Protein AF-A0A349PM70-F1 (afdb_monomer_lite)

Sequence (125 aa):
MKNIKFINLKTIFLLGLILNLLVSCERDISDEAQFAEMPKTAEIFTDDFVGMGTNFFFPFISDGAKADVFAVDKEVGHESIASIRIDVPDATDSDGNFAGAIFKIDGAGRNLTQYDALTFWAKST

Foldseek 3Di:
DDDDDPVVPVVVVVVVVVVVVVPPDPDDDDPPDDDDAFAQDDDQDAQHGDQQDDPFKFWPVVVFAQDPQWDWAQVDDDNHSIDIGGRAADCPDPRGNGTGIGGHRPDDDGDNVVDDDDDDDDDDD

Structure (mmCIF, N/CA/C/O backbone):
data_AF-A0A349PM70-F1
#
_entry.id   AF-A0A349PM70-F1
#
loop_
_atom_site.group_PDB
_atom_site.id
_atom_site.type_symbol
_atom_site.label_atom_id
_atom_site.label_alt_id
_atom_site.label_comp_id
_atom_site.label_asym_id
_atom_site.label_entity_id
_atom_site.label_seq_id
_atom_site.pdbx_PDB_ins_code
_atom_site.Cartn_x
_atom_site.Cartn_y
_atom_site.Cartn_z
_atom_site.occupancy
_atom_site.B_iso_or_equiv
_atom_site.auth_seq_id
_atom_site.auth_comp_id
_atom_site.auth_asym_id
_atom_site.auth_atom_id
_atom_site.pdbx_PDB_model_num
ATOM 1 N N . MET A 1 1 ? -74.830 28.362 36.032 1.00 43.41 1 MET A N 1
ATOM 2 C CA . MET A 1 1 ? -73.746 27.362 35.881 1.00 43.41 1 MET A CA 1
ATOM 3 C C . MET A 1 1 ? -72.614 28.013 35.095 1.00 43.41 1 MET A C 1
ATOM 5 O O . MET A 1 1 ? -72.890 28.610 34.064 1.00 43.41 1 MET A O 1
ATOM 9 N N . LYS A 1 2 ? -71.386 28.035 35.628 1.00 48.06 2 LYS A N 1
ATOM 10 C CA . LYS A 1 2 ? -70.259 28.804 35.066 1.00 48.06 2 LYS A CA 1
ATOM 11 C C . LYS A 1 2 ? -69.545 27.948 34.007 1.00 48.06 2 LYS A C 1
ATOM 13 O O . LYS A 1 2 ? -69.061 26.872 34.338 1.00 48.06 2 LYS A O 1
ATOM 18 N N . ASN A 1 3 ? -69.495 28.409 32.755 1.00 53.72 3 ASN A N 1
ATOM 19 C CA . ASN A 1 3 ? -68.811 27.719 31.654 1.00 53.72 3 ASN A CA 1
ATOM 20 C C . ASN A 1 3 ? -67.292 27.741 31.877 1.00 53.72 3 ASN A C 1
ATOM 22 O O . ASN A 1 3 ? -66.644 28.772 31.687 1.00 53.72 3 ASN A O 1
ATOM 26 N N . ILE A 1 4 ? -66.719 26.613 32.294 1.00 60.22 4 ILE A N 1
ATOM 27 C CA . ILE A 1 4 ? -65.269 26.451 32.423 1.00 60.22 4 ILE A CA 1
ATOM 28 C C . ILE A 1 4 ? -64.707 26.224 31.013 1.00 60.22 4 ILE A C 1
ATOM 30 O O . ILE A 1 4 ? -65.035 25.245 30.349 1.00 60.22 4 ILE A O 1
ATOM 34 N N . LYS A 1 5 ? -63.901 27.171 30.519 1.00 55.47 5 LYS A N 1
ATOM 35 C CA . LYS A 1 5 ? -63.288 27.115 29.183 1.00 55.47 5 LYS A CA 1
ATOM 36 C C . LYS A 1 5 ? -62.293 25.944 29.104 1.00 55.47 5 LYS A C 1
ATOM 38 O O . LYS A 1 5 ? -61.310 25.931 29.836 1.00 55.47 5 LYS A O 1
ATOM 43 N N . PHE A 1 6 ? -62.479 25.036 28.142 1.00 57.12 6 PHE A N 1
ATOM 44 C CA . PHE A 1 6 ? -61.583 23.911 2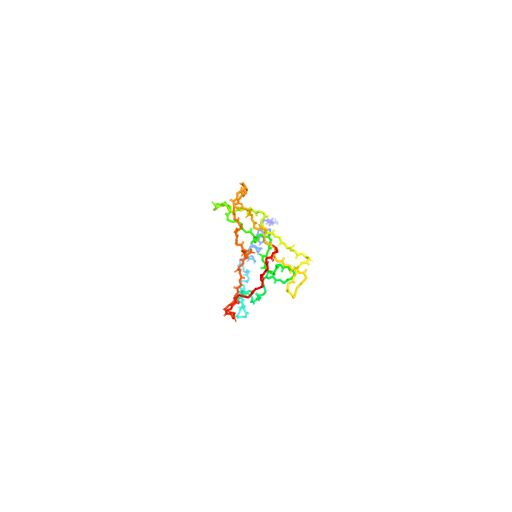7.790 1.00 57.12 6 PHE A CA 1
ATOM 45 C C . PHE A 1 6 ? -60.173 24.321 27.283 1.00 57.12 6 PHE A C 1
ATOM 47 O O . PHE A 1 6 ? -59.433 23.498 26.749 1.00 57.12 6 PHE A O 1
ATOM 54 N N . ILE A 1 7 ? -59.771 25.587 27.450 1.00 57.00 7 ILE A N 1
AT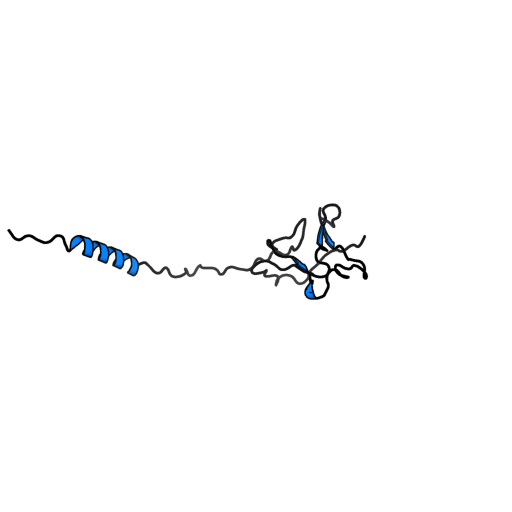OM 55 C CA . ILE A 1 7 ? -58.533 26.173 26.904 1.00 57.00 7 ILE A CA 1
ATOM 56 C C . ILE A 1 7 ? -57.263 25.756 27.667 1.00 57.00 7 ILE A C 1
ATOM 58 O O . ILE A 1 7 ? -56.161 25.967 27.176 1.00 57.00 7 ILE A O 1
ATOM 62 N N . ASN A 1 8 ? -57.378 25.081 28.810 1.00 62.59 8 ASN A N 1
ATOM 63 C CA . ASN A 1 8 ? -56.197 24.751 29.611 1.00 62.59 8 ASN A CA 1
ATOM 64 C C . ASN A 1 8 ? -55.672 23.321 29.420 1.00 62.59 8 ASN A C 1
ATOM 66 O O . ASN A 1 8 ? -54.500 23.092 29.680 1.00 62.59 8 ASN A O 1
ATOM 70 N N . LEU A 1 9 ? -56.460 22.361 28.919 1.00 73.81 9 LEU A N 1
ATOM 71 C CA . LEU A 1 9 ? -56.016 20.957 28.895 1.00 73.81 9 LEU A CA 1
ATOM 72 C C . LEU A 1 9 ? -54.990 20.660 27.788 1.00 73.81 9 LEU A C 1
ATOM 74 O O . LEU A 1 9 ? -53.980 20.016 28.050 1.00 73.81 9 LEU A O 1
ATOM 78 N N . LYS A 1 10 ? -55.208 21.170 26.566 1.00 74.69 10 LYS A N 1
ATOM 79 C CA . LYS A 1 10 ? -54.257 21.001 25.449 1.00 74.69 10 LYS A CA 1
ATOM 80 C C . LYS A 1 10 ? -52.923 21.693 25.725 1.00 74.69 10 LYS A C 1
ATOM 82 O O . LYS A 1 10 ? -51.876 21.128 25.442 1.00 74.69 10 LYS A O 1
ATOM 87 N N . THR A 1 11 ? -52.967 22.888 26.312 1.00 79.38 11 THR A N 1
ATOM 88 C CA . THR A 1 11 ? -51.776 23.674 26.656 1.00 79.38 11 THR A CA 1
ATOM 89 C C . THR A 1 11 ? -50.977 23.019 27.783 1.00 79.38 11 THR A C 1
ATOM 91 O O . THR A 1 11 ? -49.759 22.940 27.689 1.00 79.38 11 THR A O 1
ATOM 94 N N . ILE A 1 12 ? -51.651 22.477 28.806 1.00 83.88 12 ILE A N 1
ATOM 95 C CA . ILE A 1 12 ? -51.009 21.708 29.887 1.00 83.88 12 ILE A CA 1
ATOM 96 C C . ILE A 1 12 ? -50.373 20.426 29.343 1.00 83.88 12 ILE A C 1
ATOM 98 O O . ILE A 1 12 ? -49.251 20.098 29.714 1.00 83.88 12 ILE A O 1
ATOM 102 N N . PHE A 1 13 ? -51.054 19.725 28.434 1.00 84.62 13 PHE A N 1
ATOM 103 C CA . PHE A 1 13 ? -50.513 18.518 27.811 1.00 84.62 13 PHE A CA 1
ATOM 104 C C . PHE A 1 13 ? -49.272 18.821 26.959 1.00 84.62 13 PHE A C 1
ATOM 106 O O . PHE A 1 13 ? -48.270 18.117 27.054 1.00 84.62 13 PHE A O 1
ATOM 113 N N . LEU A 1 14 ? -49.308 19.905 26.178 1.00 85.50 14 LEU A N 1
ATOM 114 C CA . LEU A 1 14 ? -48.178 20.344 25.360 1.00 85.50 14 LEU A CA 1
ATOM 115 C C . LEU A 1 14 ? -46.982 20.773 26.224 1.00 85.50 14 LEU A C 1
ATOM 117 O O . LEU A 1 14 ? -45.848 20.413 25.928 1.00 85.50 14 LEU A O 1
ATOM 121 N N . LEU A 1 15 ? -47.235 21.487 27.324 1.00 87.81 15 LEU A N 1
ATOM 122 C CA . LEU A 1 15 ? -46.196 21.893 28.270 1.00 87.81 15 LEU A CA 1
ATOM 123 C C . LEU A 1 15 ? -45.592 20.689 29.006 1.00 87.81 15 LEU A C 1
ATOM 125 O O . LEU A 1 15 ? -44.381 20.629 29.193 1.00 87.81 15 LEU A O 1
ATOM 129 N N . GLY A 1 16 ? -46.420 19.704 29.366 1.00 86.75 16 GLY A N 1
ATOM 130 C CA . GLY A 1 16 ? -45.966 18.434 29.929 1.00 86.75 16 GLY A CA 1
ATOM 131 C C . GLY A 1 16 ? -45.080 17.657 28.955 1.00 86.75 16 GLY A C 1
ATOM 132 O O . GLY A 1 16 ? -44.032 17.157 29.352 1.00 86.75 16 GLY A O 1
ATOM 133 N N . LEU A 1 17 ? -45.442 17.608 27.670 1.00 85.12 17 LEU A N 1
ATOM 134 C CA . LEU A 1 17 ? -44.627 16.969 26.633 1.00 85.12 17 LEU A CA 1
ATOM 135 C C . LEU A 1 17 ? -43.258 17.654 26.484 1.00 85.12 17 LEU A C 1
ATOM 137 O O . LEU A 1 17 ? -42.240 16.974 26.414 1.00 85.12 17 LEU A O 1
ATOM 141 N N . ILE A 1 18 ? -43.229 18.991 26.505 1.00 85.88 18 ILE A N 1
ATOM 142 C CA . ILE A 1 18 ? -41.989 19.779 26.448 1.00 85.88 18 ILE A CA 1
ATOM 143 C C . ILE A 1 18 ? -41.123 19.527 27.687 1.00 85.88 18 ILE A C 1
ATOM 145 O O . ILE A 1 18 ? -39.917 19.350 27.553 1.00 85.88 18 ILE A O 1
ATOM 149 N N . LEU A 1 19 ? -41.719 19.438 28.881 1.00 83.94 19 LEU A N 1
ATOM 150 C CA . LEU A 1 19 ? -40.973 19.109 30.097 1.00 83.94 19 LEU A CA 1
ATOM 151 C C . LEU A 1 19 ? -40.314 17.724 30.012 1.00 83.94 19 LEU A C 1
ATOM 153 O O . LEU A 1 19 ? -39.168 17.589 30.415 1.00 83.94 19 LEU A O 1
ATOM 157 N N . ASN A 1 20 ? -40.979 16.712 29.445 1.00 77.88 20 ASN A N 1
ATOM 158 C CA . ASN A 1 20 ? -40.388 15.372 29.295 1.00 77.88 20 ASN A CA 1
ATOM 159 C C . ASN A 1 20 ? -39.135 15.365 28.395 1.00 77.88 20 ASN A C 1
ATOM 161 O O . ASN A 1 20 ? -38.232 14.561 28.610 1.00 77.88 20 ASN A O 1
ATOM 165 N N . LEU A 1 21 ? -39.045 16.280 27.423 1.00 76.06 21 LEU A N 1
ATOM 166 C CA . LEU A 1 21 ? -37.849 16.435 26.587 1.00 76.06 21 LEU A CA 1
ATOM 167 C C . LEU A 1 21 ? -36.687 17.088 27.354 1.00 76.06 21 LEU A C 1
ATOM 169 O O . LEU A 1 21 ? -35.535 16.782 27.075 1.00 76.06 21 LEU A O 1
ATOM 173 N N . LEU A 1 22 ? -36.983 17.946 28.337 1.00 76.00 22 LEU A N 1
ATOM 174 C CA . LEU A 1 22 ? -35.980 18.654 29.144 1.00 76.00 22 LEU A CA 1
ATOM 175 C C . LEU A 1 22 ? -35.456 17.836 30.335 1.00 76.00 22 LEU A C 1
ATOM 177 O O . LEU A 1 22 ? -34.374 18.126 30.829 1.00 76.00 22 LEU A O 1
ATOM 181 N N . VAL A 1 23 ? -36.205 16.828 30.796 1.00 74.75 23 VAL A N 1
ATOM 182 C CA . VAL A 1 23 ? -35.793 15.907 31.879 1.00 74.75 23 VAL A CA 1
ATOM 183 C C . VAL A 1 23 ? -35.296 14.569 31.306 1.00 74.75 23 VAL A C 1
ATOM 185 O O . VAL A 1 23 ? -35.248 13.558 32.004 1.00 74.75 23 VAL A O 1
ATOM 188 N N . SER A 1 24 ? -34.940 14.532 30.016 1.00 69.69 24 SER A N 1
ATOM 189 C CA . SER A 1 24 ? -34.297 13.352 29.440 1.00 69.69 24 SER A CA 1
ATOM 190 C C . SER A 1 24 ? -32.976 13.093 30.164 1.00 69.69 24 SER A C 1
ATOM 192 O O . SER A 1 24 ? -32.188 14.003 30.394 1.00 69.69 24 SER A O 1
ATOM 194 N N . CYS A 1 25 ? -32.778 11.841 30.569 1.00 71.38 25 CYS A N 1
ATOM 195 C CA . CYS A 1 25 ? -31.603 11.387 31.295 1.00 71.38 25 CYS A CA 1
ATOM 196 C C . CYS A 1 25 ? -30.375 11.553 30.390 1.00 71.38 25 CYS A C 1
ATOM 198 O O . CYS A 1 25 ? -30.223 10.806 29.421 1.00 71.38 25 CYS A O 1
ATOM 200 N N . GLU A 1 26 ? -29.527 12.544 30.674 1.00 68.56 26 GLU A N 1
ATOM 201 C CA . GLU A 1 26 ? -28.169 12.555 30.137 1.00 68.56 26 GLU A CA 1
ATOM 202 C C . GLU A 1 26 ? -27.509 11.263 30.620 1.00 68.56 26 GLU A C 1
ATOM 204 O O . GLU A 1 26 ? -27.356 11.023 31.817 1.00 68.56 26 GLU A O 1
ATOM 209 N N . ARG A 1 27 ? -27.241 10.355 29.680 1.00 69.56 27 ARG A N 1
ATOM 210 C CA . ARG A 1 27 ? -26.474 9.151 29.967 1.00 69.56 27 ARG A CA 1
ATOM 211 C C . ARG A 1 27 ? -25.015 9.557 29.954 1.00 69.56 27 ARG A C 1
ATOM 213 O O . ARG A 1 27 ? -24.491 9.876 28.886 1.00 69.56 27 ARG A O 1
ATOM 220 N N . ASP A 1 28 ? -24.376 9.479 31.110 1.00 75.75 28 ASP A N 1
ATOM 221 C CA . ASP A 1 28 ? -22.924 9.509 31.165 1.00 75.75 28 ASP A CA 1
ATOM 222 C C . ASP A 1 28 ? -22.361 8.378 30.295 1.00 75.75 28 ASP A C 1
ATOM 224 O O . ASP A 1 28 ? -22.949 7.293 30.149 1.00 75.75 28 ASP A O 1
ATOM 228 N N . ILE A 1 29 ? -21.223 8.654 29.665 1.00 78.56 29 ILE A N 1
ATOM 229 C CA . ILE A 1 29 ? -20.431 7.607 29.028 1.00 78.56 29 ILE A CA 1
ATOM 230 C C . ILE A 1 29 ? -20.034 6.647 30.152 1.00 78.56 29 ILE A C 1
ATOM 232 O O . ILE A 1 29 ? -19.505 7.090 31.166 1.00 78.56 29 ILE A O 1
ATOM 236 N N . SER A 1 30 ? -20.356 5.357 30.009 1.00 81.75 30 SER A N 1
ATOM 237 C CA . SER A 1 30 ? -20.058 4.392 31.072 1.00 81.75 30 SER A CA 1
ATOM 238 C C . SER A 1 30 ? -18.547 4.274 31.257 1.00 81.75 30 SER A C 1
ATOM 240 O O . SER A 1 30 ? -17.792 4.420 30.293 1.00 81.75 30 SER A O 1
ATOM 242 N N . ASP A 1 31 ? -18.110 3.994 32.482 1.00 79.38 31 ASP A N 1
ATOM 243 C CA . ASP A 1 31 ? -16.689 3.838 32.813 1.00 79.38 31 ASP A CA 1
ATOM 244 C C . ASP A 1 31 ? -16.038 2.660 32.056 1.00 79.38 31 ASP A C 1
ATOM 246 O O . ASP A 1 31 ? -14.817 2.566 31.945 1.00 79.38 31 ASP A O 1
ATOM 250 N N . GLU A 1 32 ? -16.853 1.771 31.481 1.00 82.12 32 GLU A N 1
ATOM 251 C CA . GLU A 1 32 ? -16.445 0.672 30.60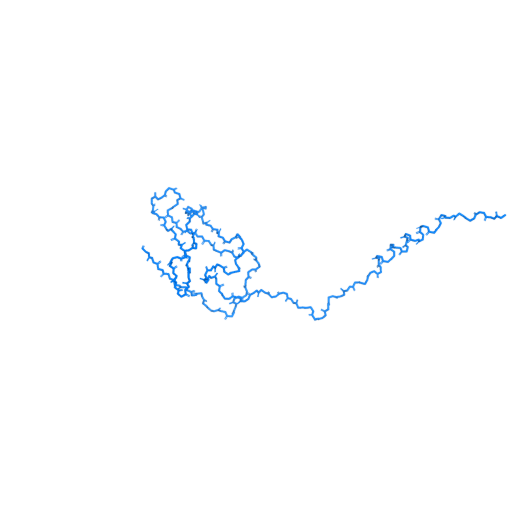5 1.00 82.12 32 GLU A CA 1
ATOM 252 C C . GLU A 1 32 ? -16.329 1.065 29.122 1.00 82.12 32 GLU A C 1
ATOM 254 O O . GLU A 1 32 ? -16.020 0.211 28.284 1.00 82.12 32 GLU A O 1
ATOM 259 N N . ALA A 1 33 ? -16.584 2.323 28.754 1.00 83.50 33 ALA A N 1
ATOM 260 C CA . ALA A 1 33 ? -16.426 2.781 27.381 1.00 83.50 33 ALA A CA 1
ATOM 261 C C . ALA A 1 33 ? -14.955 2.697 26.954 1.00 83.50 33 ALA A C 1
ATOM 263 O O . ALA A 1 33 ? -14.087 3.403 27.464 1.00 83.50 33 ALA A O 1
ATOM 264 N N . GLN A 1 34 ? -14.676 1.829 25.983 1.00 84.56 34 GLN A N 1
ATOM 265 C CA . GLN A 1 34 ? -13.344 1.688 25.407 1.00 84.56 34 GLN A CA 1
ATOM 266 C C . GLN A 1 34 ? -13.182 2.592 24.189 1.00 84.56 34 GLN A C 1
ATOM 268 O O . GLN A 1 34 ? -14.110 2.783 23.398 1.00 84.56 34 GLN A O 1
ATOM 273 N N . PHE A 1 35 ? -11.976 3.127 24.018 1.00 86.00 35 PHE A N 1
ATOM 274 C CA . PHE A 1 35 ? -11.617 3.848 22.805 1.00 86.00 35 PHE A CA 1
ATOM 275 C C . PHE A 1 35 ? -11.512 2.881 21.626 1.00 86.00 35 PHE A C 1
ATOM 277 O O . PHE A 1 35 ? -11.036 1.756 21.765 1.00 86.00 35 PHE A O 1
ATOM 284 N N . ALA A 1 36 ? -11.928 3.339 20.446 1.00 86.88 36 ALA A N 1
ATOM 285 C CA . ALA A 1 36 ? -11.685 2.597 19.220 1.00 86.88 36 ALA A CA 1
ATOM 286 C C . ALA A 1 36 ? -10.171 2.519 18.955 1.00 86.88 36 ALA A C 1
ATOM 288 O O . ALA A 1 36 ? -9.501 3.548 18.847 1.00 86.88 36 ALA A O 1
ATOM 289 N N . GLU A 1 37 ? -9.635 1.305 18.840 1.00 90.62 37 GLU A N 1
ATOM 290 C CA . GLU A 1 37 ? -8.251 1.083 18.417 1.00 90.62 37 GLU A CA 1
ATOM 291 C C . GLU A 1 37 ? -8.148 1.037 16.886 1.00 90.62 37 GLU A C 1
ATOM 293 O O . GLU A 1 37 ? -9.050 0.555 16.197 1.00 90.62 37 GLU A O 1
ATOM 298 N N . MET A 1 38 ? -7.016 1.494 16.339 1.00 93.19 38 MET A N 1
ATOM 299 C CA . MET A 1 38 ? -6.706 1.260 14.926 1.00 93.19 38 MET A CA 1
ATOM 300 C C . MET A 1 38 ? -6.402 -0.232 14.686 1.00 93.19 38 MET A C 1
ATOM 302 O O . MET A 1 38 ? -5.743 -0.854 15.528 1.00 93.19 38 MET A O 1
ATOM 306 N N . PRO A 1 39 ? -6.798 -0.808 13.533 1.00 93.62 39 PRO A N 1
ATOM 307 C CA . PRO A 1 39 ? -6.488 -2.194 13.195 1.00 93.62 39 PRO A CA 1
ATOM 308 C C . PRO A 1 39 ? -4.984 -2.473 13.222 1.00 93.62 39 PRO A C 1
ATOM 310 O O . PRO A 1 39 ? -4.180 -1.627 12.826 1.00 93.62 39 PRO A O 1
ATOM 313 N N . LYS A 1 40 ? -4.616 -3.687 13.638 1.00 95.75 40 LYS A N 1
ATOM 314 C CA . LYS A 1 40 ? -3.223 -4.158 13.712 1.00 95.75 40 LYS A CA 1
ATOM 315 C C . LYS A 1 40 ? -2.870 -5.162 12.606 1.00 95.75 40 LYS A C 1
ATOM 317 O O . LYS A 1 40 ? -1.839 -5.808 12.692 1.00 95.75 40 LYS A O 1
ATOM 322 N N . THR A 1 41 ? -3.730 -5.332 11.597 1.00 95.38 41 THR A N 1
ATOM 323 C CA . THR A 1 41 ? -3.533 -6.274 10.480 1.00 95.38 41 THR A CA 1
ATOM 324 C C . THR A 1 41 ? -2.233 -5.977 9.729 1.00 95.38 41 THR A C 1
ATOM 326 O O . THR A 1 41 ? -2.046 -4.851 9.253 1.00 95.38 41 THR A O 1
ATOM 329 N N . ALA A 1 42 ? -1.357 -6.976 9.614 1.00 95.50 42 ALA A N 1
ATOM 330 C CA . ALA A 1 42 ? -0.029 -6.831 9.017 1.00 95.50 42 ALA A CA 1
ATOM 331 C C . ALA A 1 42 ? -0.088 -6.783 7.489 1.00 95.50 42 ALA A C 1
ATOM 333 O O . ALA A 1 42 ? 0.613 -6.006 6.845 1.00 95.50 42 ALA A O 1
ATOM 334 N N . GLU A 1 43 ? -0.938 -7.626 6.914 1.00 95.31 43 GLU A N 1
ATOM 335 C CA . GLU A 1 43 ? -0.956 -7.947 5.497 1.00 95.31 43 GLU A CA 1
ATOM 336 C C . GLU A 1 43 ? -1.380 -6.727 4.674 1.00 95.31 43 GLU A C 1
ATOM 338 O O . GLU A 1 43 ? -2.388 -6.077 4.966 1.00 95.31 43 GLU A O 1
ATOM 343 N N . ILE A 1 44 ? -0.607 -6.400 3.638 1.00 94.56 44 ILE A N 1
ATOM 344 C CA . ILE A 1 44 ? -0.948 -5.342 2.673 1.00 94.56 44 ILE A CA 1
ATOM 345 C C . ILE A 1 44 ? -1.612 -5.959 1.444 1.00 94.56 44 ILE A C 1
ATOM 347 O O . ILE A 1 44 ? -2.660 -5.485 1.005 1.00 94.56 44 ILE A O 1
ATOM 351 N N . PHE A 1 45 ? -1.019 -7.032 0.928 1.00 95.75 45 PHE A N 1
ATOM 352 C CA . PHE A 1 45 ? -1.486 -7.763 -0.238 1.00 95.75 45 PHE A CA 1
ATOM 353 C C . PHE A 1 45 ? -1.245 -9.258 -0.020 1.00 95.75 45 PHE A C 1
ATOM 355 O O . PHE A 1 45 ? -0.147 -9.647 0.381 1.00 95.75 45 PHE A O 1
ATOM 362 N N . THR A 1 46 ? -2.266 -10.075 -0.266 1.00 94.69 46 THR A N 1
ATOM 363 C CA . THR A 1 46 ? -2.162 -11.543 -0.280 1.00 94.69 46 THR A CA 1
ATOM 364 C C . THR A 1 46 ? -2.552 -12.054 -1.664 1.00 94.69 46 THR A C 1
ATOM 366 O O . THR A 1 46 ? -1.707 -12.105 -2.551 1.00 94.69 46 THR A O 1
ATOM 369 N N . ASP A 1 47 ? -3.834 -12.343 -1.870 1.00 95.12 47 ASP A N 1
ATOM 370 C CA . ASP A 1 47 ? -4.446 -12.590 -3.181 1.00 95.12 47 ASP A CA 1
ATOM 371 C C . ASP A 1 47 ? -5.188 -11.339 -3.699 1.00 95.12 47 ASP A C 1
ATOM 373 O O . ASP A 1 47 ? -5.577 -11.264 -4.864 1.00 95.12 47 ASP A O 1
ATOM 377 N N . ASP A 1 48 ? -5.393 -10.358 -2.813 1.00 94.19 48 ASP A N 1
ATOM 378 C CA . ASP A 1 48 ? -5.935 -9.027 -3.084 1.00 94.19 48 ASP A CA 1
ATOM 379 C C . ASP A 1 48 ? -5.434 -8.040 -2.006 1.00 94.19 48 ASP A C 1
ATOM 381 O O . ASP A 1 48 ? -4.806 -8.439 -1.014 1.00 94.19 48 ASP A O 1
ATOM 385 N N . PHE A 1 49 ? -5.714 -6.748 -2.177 1.00 94.44 49 PHE A N 1
ATOM 386 C CA . PHE A 1 49 ? -5.421 -5.729 -1.176 1.00 94.44 49 PHE A CA 1
ATOM 387 C C . PHE A 1 49 ? -6.248 -5.942 0.085 1.00 94.44 49 PHE A C 1
ATOM 389 O O . PHE A 1 49 ? -7.480 -5.978 0.079 1.00 94.44 49 PHE A O 1
ATOM 396 N N . VAL A 1 50 ? -5.558 -5.987 1.215 1.00 95.25 50 VAL A N 1
ATOM 397 C CA . VAL A 1 50 ? -6.194 -6.113 2.520 1.00 95.25 50 VAL A CA 1
ATOM 398 C C . VAL A 1 50 ? -6.456 -4.709 3.045 1.00 95.25 50 VAL A C 1
ATOM 400 O O . VAL A 1 50 ? -5.540 -3.898 3.114 1.00 95.25 50 VAL A O 1
ATOM 403 N N . GLY A 1 51 ? -7.694 -4.394 3.430 1.00 92.81 51 GLY A N 1
ATOM 404 C CA . GLY A 1 51 ? -8.027 -3.200 4.221 1.00 92.81 51 GLY A CA 1
ATOM 405 C C . GLY A 1 51 ? -7.542 -1.852 3.662 1.00 92.81 51 GLY A C 1
ATOM 406 O O . GLY A 1 51 ? -7.153 -0.994 4.454 1.00 92.81 51 GLY A O 1
ATOM 407 N N . MET A 1 52 ? -7.506 -1.683 2.335 1.00 92.44 52 MET A N 1
ATOM 408 C CA . MET A 1 52 ? -7.120 -0.423 1.676 1.00 92.44 52 MET A CA 1
ATOM 409 C C . MET A 1 52 ? -8.314 0.496 1.371 1.00 92.44 52 MET A C 1
ATOM 411 O O . MET A 1 52 ? -8.127 1.703 1.259 1.00 92.44 52 MET A O 1
ATOM 415 N N . GLY A 1 53 ? -9.530 -0.054 1.278 1.00 91.19 53 GLY A N 1
ATOM 416 C CA . GLY A 1 53 ? -10.748 0.674 0.903 1.00 91.19 53 GLY A CA 1
ATOM 417 C C . GLY A 1 53 ? -10.973 0.719 -0.611 1.00 91.19 53 GLY A C 1
ATOM 418 O O . GLY A 1 53 ? -10.506 -0.165 -1.324 1.00 91.19 53 GLY A O 1
ATOM 419 N N . THR A 1 54 ? -11.731 1.706 -1.102 1.00 90.56 54 THR A N 1
ATOM 420 C CA . THR A 1 54 ? -12.157 1.753 -2.521 1.00 90.56 54 THR A CA 1
ATOM 421 C C . THR A 1 54 ? -11.340 2.707 -3.383 1.00 90.56 54 THR A C 1
ATOM 423 O O . THR A 1 54 ? -11.229 2.490 -4.586 1.00 90.56 54 THR A O 1
ATOM 426 N N . ASN A 1 55 ? -10.749 3.741 -2.782 1.00 92.69 55 ASN A N 1
ATOM 427 C CA . ASN A 1 55 ? -9.935 4.724 -3.486 1.00 92.69 55 ASN A CA 1
ATOM 428 C C . ASN A 1 55 ? -8.542 4.814 -2.858 1.00 92.69 55 ASN A C 1
ATOM 430 O O . ASN A 1 55 ? -8.271 5.688 -2.033 1.00 92.69 55 ASN A O 1
ATOM 434 N N . PHE A 1 56 ? -7.675 3.873 -3.231 1.00 94.19 56 PHE A N 1
ATOM 435 C CA . PHE A 1 56 ? -6.379 3.697 -2.581 1.00 94.19 56 PHE A CA 1
ATOM 436 C C . PHE A 1 56 ? -5.169 3.869 -3.500 1.00 94.19 56 PHE A C 1
ATOM 438 O O . PHE A 1 56 ? -4.062 3.976 -2.989 1.00 94.19 56 PHE A O 1
ATOM 445 N N . PHE A 1 57 ? -5.331 3.938 -4.822 1.00 94.25 57 PHE A N 1
ATOM 446 C CA . PHE A 1 57 ? -4.214 4.112 -5.756 1.00 94.25 57 PHE A CA 1
ATOM 447 C C . PHE A 1 57 ? -4.124 5.557 -6.254 1.00 94.25 57 PHE A C 1
ATOM 449 O O . PHE A 1 57 ? -5.072 6.072 -6.845 1.00 94.25 57 PHE A O 1
ATOM 456 N N . PHE A 1 58 ? -2.982 6.209 -6.028 1.00 95.44 58 PHE A N 1
ATOM 457 C CA . PHE A 1 58 ? -2.756 7.603 -6.418 1.00 95.44 58 PHE A CA 1
ATOM 458 C C . PHE A 1 58 ? -1.434 7.732 -7.188 1.00 95.44 58 PHE A C 1
ATOM 460 O O . PHE A 1 58 ? -0.374 7.795 -6.555 1.00 95.44 58 PHE A O 1
ATOM 467 N N . PRO A 1 59 ? -1.472 7.758 -8.532 1.00 96.06 59 PRO A N 1
ATOM 468 C CA . PRO A 1 59 ? -0.280 7.929 -9.356 1.00 96.06 59 PRO A CA 1
ATOM 469 C C . PRO A 1 59 ? 0.259 9.366 -9.307 1.00 96.06 59 PRO A C 1
ATOM 471 O O . PRO A 1 59 ? -0.498 10.329 -9.157 1.00 96.06 59 PRO A O 1
ATOM 474 N N . PHE A 1 60 ? 1.574 9.525 -9.471 1.00 96.69 60 PHE A N 1
ATOM 475 C CA . PHE A 1 60 ? 2.273 10.819 -9.471 1.00 96.69 60 PHE A CA 1
ATOM 476 C C . PHE A 1 60 ? 2.143 11.552 -10.816 1.00 96.69 60 PHE A C 1
ATOM 478 O O . PHE A 1 60 ? 3.132 11.948 -11.429 1.00 96.69 60 PHE A O 1
ATOM 485 N N . ILE A 1 61 ? 0.910 11.735 -11.295 1.00 95.31 61 ILE A N 1
ATOM 486 C CA . ILE A 1 61 ? 0.622 12.335 -12.613 1.00 95.31 61 ILE A CA 1
ATOM 487 C C . ILE A 1 61 ? 1.232 13.730 -12.748 1.00 95.31 61 ILE A C 1
ATOM 489 O O . ILE A 1 61 ? 1.773 14.075 -13.793 1.00 95.31 61 ILE A O 1
ATOM 493 N N . SER A 1 62 ? 1.185 14.524 -11.675 1.00 95.06 62 SER A N 1
ATOM 494 C CA . SER A 1 62 ? 1.764 15.871 -11.646 1.00 95.06 62 SER A CA 1
ATOM 495 C C . SER A 1 62 ? 3.277 15.885 -11.882 1.00 95.06 62 SER A C 1
ATOM 497 O O . SER A 1 62 ? 3.798 16.896 -12.346 1.00 95.06 62 SER A O 1
ATOM 499 N N . ASP A 1 63 ? 3.959 14.774 -11.598 1.00 94.88 63 ASP A N 1
ATOM 500 C CA . ASP A 1 63 ? 5.402 14.608 -11.783 1.00 94.88 63 ASP A CA 1
ATOM 501 C C . ASP A 1 63 ? 5.742 13.891 -13.105 1.00 94.88 63 ASP A C 1
ATOM 503 O O . ASP A 1 63 ? 6.912 13.642 -13.386 1.00 94.88 63 ASP A O 1
ATOM 507 N N . GLY A 1 64 ? 4.736 13.577 -13.935 1.00 93.88 64 GLY A N 1
ATOM 508 C CA . GLY A 1 64 ? 4.898 12.932 -15.243 1.00 93.88 64 GLY A CA 1
ATOM 509 C C . GLY A 1 64 ? 4.783 11.405 -15.237 1.00 93.88 64 GLY A C 1
ATOM 510 O O . GLY A 1 64 ? 5.156 10.772 -16.225 1.00 93.88 64 GLY A O 1
ATOM 511 N N . ALA A 1 65 ? 4.288 10.802 -14.149 1.00 96.50 65 ALA A N 1
ATOM 512 C CA . ALA A 1 65 ? 4.059 9.359 -14.099 1.00 96.50 65 ALA A CA 1
ATOM 513 C C . ALA A 1 65 ? 2.919 8.947 -15.037 1.00 96.50 65 ALA A C 1
ATOM 515 O O . ALA A 1 65 ? 1.899 9.638 -15.125 1.00 96.50 65 ALA A O 1
ATOM 516 N N . LYS A 1 66 ? 3.050 7.772 -15.657 1.00 96.38 66 LYS A N 1
ATOM 517 C CA . LYS A 1 66 ? 1.947 7.150 -16.393 1.00 96.38 66 LYS A CA 1
ATOM 518 C C . LYS A 1 66 ? 0.857 6.695 -15.412 1.00 96.38 66 LYS A C 1
ATOM 520 O O . LYS A 1 66 ? 1.151 6.181 -14.331 1.00 96.38 66 LYS A O 1
ATOM 525 N N . ALA A 1 67 ? -0.408 6.931 -15.760 1.00 94.44 67 ALA A N 1
ATOM 526 C CA . ALA A 1 67 ? -1.533 6.769 -14.834 1.00 94.44 67 ALA A CA 1
ATOM 527 C C . ALA A 1 67 ? -1.962 5.316 -14.613 1.00 94.44 67 ALA A C 1
ATOM 529 O O . ALA A 1 67 ? -2.364 4.938 -13.513 1.00 94.44 67 ALA A O 1
ATOM 530 N N . ASP A 1 68 ? -1.895 4.513 -15.661 1.00 92.75 68 ASP A N 1
ATOM 531 C CA . ASP A 1 68 ? -2.482 3.184 -15.793 1.00 92.75 68 ASP A CA 1
ATOM 532 C C . ASP A 1 68 ? -1.415 2.086 -15.724 1.00 92.75 68 ASP A C 1
ATOM 534 O O . ASP A 1 68 ? -1.382 1.160 -16.524 1.00 92.75 68 ASP A O 1
ATOM 538 N N . VAL A 1 69 ? -0.526 2.198 -14.738 1.00 94.50 69 VAL A N 1
ATOM 539 C CA . VAL A 1 69 ? 0.646 1.320 -14.579 1.00 94.50 69 VAL A CA 1
ATOM 540 C C . VAL A 1 69 ? 0.436 0.173 -13.594 1.00 94.50 69 VAL A C 1
ATOM 542 O O . VAL A 1 69 ? 1.385 -0.532 -13.286 1.00 94.50 69 VAL A O 1
ATOM 545 N N . PHE A 1 70 ? -0.753 0.005 -13.019 1.00 92.88 70 PHE A N 1
ATOM 546 C CA . PHE A 1 70 ? -0.984 -0.933 -11.917 1.00 92.88 70 PHE A CA 1
ATOM 547 C C . PHE A 1 70 ? -2.155 -1.878 -12.210 1.00 92.88 70 PHE A C 1
ATOM 549 O O . PHE A 1 70 ? -3.235 -1.439 -12.610 1.00 92.88 70 PHE A O 1
ATOM 556 N N . ALA A 1 71 ? -1.957 -3.170 -11.934 1.00 94.12 71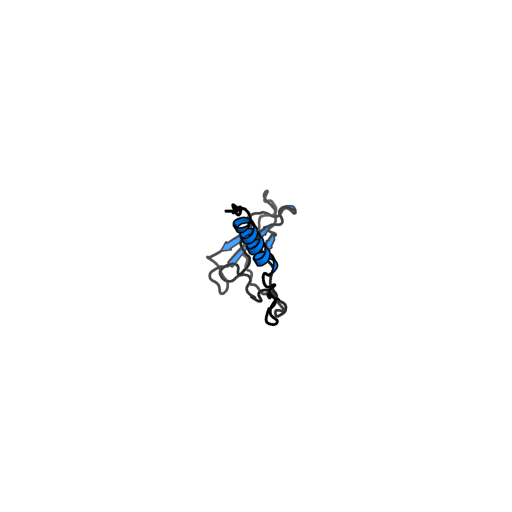 ALA A N 1
ATOM 557 C CA . ALA A 1 71 ? -3.005 -4.185 -11.960 1.00 94.12 71 ALA A CA 1
ATOM 558 C C . ALA A 1 71 ? -2.756 -5.299 -10.927 1.00 94.12 71 ALA A C 1
ATOM 560 O O . ALA A 1 71 ? -1.629 -5.529 -10.488 1.00 94.12 71 ALA A O 1
ATOM 561 N N . VAL A 1 72 ? -3.818 -6.030 -10.576 1.00 95.62 72 VAL A N 1
ATOM 562 C CA . VAL A 1 72 ? -3.707 -7.324 -9.885 1.00 95.62 72 VAL A CA 1
ATOM 563 C C . VAL A 1 72 ? -3.614 -8.423 -10.938 1.00 95.62 72 VAL A C 1
ATOM 565 O O . VAL A 1 72 ? -4.561 -8.644 -11.696 1.00 95.62 72 VAL A O 1
ATOM 568 N N . ASP A 1 73 ? -2.474 -9.100 -10.987 1.00 96.00 73 ASP A N 1
ATOM 569 C CA . ASP A 1 73 ? -2.213 -10.235 -11.867 1.00 96.00 73 ASP A CA 1
ATOM 570 C C . ASP A 1 73 ? -2.598 -11.537 -11.160 1.00 96.00 73 ASP A C 1
ATOM 572 O O . ASP A 1 73 ? -2.267 -11.724 -9.995 1.00 96.00 73 ASP A O 1
ATOM 576 N N . LYS A 1 74 ? -3.309 -12.428 -11.852 1.00 96.50 74 LYS A N 1
ATOM 577 C CA . LYS A 1 74 ? -3.785 -13.722 -11.328 1.00 96.50 74 LYS A CA 1
ATOM 578 C C . LYS A 1 74 ? -3.104 -14.924 -11.988 1.00 96.50 74 LYS A C 1
ATOM 580 O O . LYS A 1 74 ? -3.514 -16.061 -11.764 1.00 96.50 74 LYS A O 1
ATOM 585 N N . GLU A 1 75 ? -2.108 -14.685 -12.834 1.00 94.38 75 GLU A N 1
ATOM 586 C CA . GLU A 1 75 ? -1.350 -15.730 -13.526 1.00 94.38 75 GLU A CA 1
ATOM 587 C C . GLU A 1 75 ? -0.020 -16.027 -12.826 1.00 94.38 75 GLU A C 1
ATOM 589 O O . GLU A 1 75 ? 0.467 -17.158 -12.859 1.00 94.38 75 GLU A O 1
ATOM 594 N N . VAL A 1 76 ? 0.563 -15.021 -12.166 1.00 92.62 76 VAL A N 1
ATOM 595 C CA . VAL A 1 76 ? 1.852 -15.114 -11.471 1.00 92.62 76 VAL A CA 1
ATOM 596 C C . VAL A 1 76 ? 1.700 -14.644 -10.025 1.00 92.62 76 VAL A C 1
ATOM 598 O O . VAL A 1 76 ? 1.166 -13.568 -9.770 1.00 92.62 76 VAL A O 1
ATOM 601 N N . GLY A 1 77 ? 2.224 -15.424 -9.079 1.00 93.94 77 GLY A N 1
ATOM 602 C CA . GLY A 1 77 ? 2.249 -15.100 -7.653 1.00 93.94 77 GLY A CA 1
ATOM 603 C C . GLY A 1 77 ? 3.400 -15.806 -6.935 1.00 93.94 77 GLY A C 1
ATOM 604 O O . GLY A 1 77 ? 3.895 -16.840 -7.391 1.00 93.94 77 GLY A O 1
ATOM 605 N N . HIS A 1 78 ? 3.862 -15.230 -5.824 1.00 94.56 78 HIS A N 1
ATOM 606 C CA . HIS A 1 78 ? 4.821 -15.865 -4.916 1.00 94.56 78 HIS A CA 1
ATOM 607 C C . HIS A 1 78 ? 4.078 -16.299 -3.656 1.00 94.56 78 HIS A C 1
ATOM 609 O O . HIS A 1 78 ? 3.585 -15.443 -2.931 1.00 94.56 78 HIS A O 1
ATOM 615 N N . GLU A 1 79 ? 3.971 -17.612 -3.429 1.00 94.38 79 GLU A N 1
ATOM 616 C CA . GLU A 1 79 ? 3.190 -18.189 -2.316 1.00 94.38 79 GLU A CA 1
ATOM 617 C C . GLU A 1 79 ? 1.739 -17.659 -2.238 1.00 94.38 79 GLU A C 1
ATOM 619 O O . GLU A 1 79 ? 1.116 -17.639 -1.182 1.00 94.38 79 GLU A O 1
ATOM 624 N N . SER A 1 80 ? 1.199 -17.239 -3.383 1.00 93.19 80 SER A N 1
ATOM 625 C CA . SER A 1 80 ? -0.105 -16.600 -3.565 1.00 93.19 80 SER A CA 1
ATOM 626 C C . SER A 1 80 ? -0.634 -16.945 -4.961 1.00 93.19 80 SER A C 1
ATOM 628 O O . SER A 1 80 ? 0.150 -17.315 -5.845 1.00 93.19 80 SER A O 1
ATOM 630 N N . ILE A 1 81 ? -1.949 -16.834 -5.171 1.00 96.19 81 ILE A N 1
ATOM 631 C CA . ILE A 1 81 ? -2.565 -16.997 -6.500 1.00 96.19 81 ILE A CA 1
ATOM 632 C C . ILE A 1 81 ? -2.597 -15.691 -7.306 1.00 96.19 81 ILE A C 1
ATOM 634 O O . ILE A 1 81 ? -3.099 -15.684 -8.429 1.00 96.19 81 ILE A O 1
ATOM 638 N N . ALA A 1 82 ? -2.086 -14.594 -6.744 1.00 97.25 82 ALA A N 1
ATOM 639 C CA . ALA A 1 82 ? -2.016 -13.303 -7.408 1.00 97.25 82 ALA A CA 1
ATOM 640 C C . ALA A 1 82 ? -0.737 -12.525 -7.061 1.00 97.25 82 ALA A C 1
ATOM 642 O O . ALA A 1 82 ? -0.012 -12.832 -6.112 1.00 97.25 82 ALA A O 1
ATOM 643 N N . SER A 1 83 ? -0.460 -11.475 -7.826 1.00 96.75 83 SER A N 1
ATOM 644 C CA . SER A 1 83 ? 0.571 -10.487 -7.518 1.00 96.75 83 SER A CA 1
ATOM 645 C C . SER A 1 83 ? 0.144 -9.083 -7.932 1.00 96.75 83 SER A C 1
ATOM 647 O O . SER A 1 83 ? -0.754 -8.886 -8.750 1.00 96.75 83 SER A O 1
ATOM 649 N N . ILE A 1 84 ? 0.803 -8.083 -7.352 1.00 95.81 84 ILE A N 1
ATOM 650 C CA . ILE A 1 84 ? 0.749 -6.717 -7.865 1.00 95.81 84 ILE A CA 1
ATOM 651 C C . ILE A 1 84 ? 1.669 -6.652 -9.083 1.00 95.81 84 ILE A C 1
ATOM 653 O O . ILE A 1 84 ? 2.879 -6.854 -8.951 1.00 95.81 84 ILE A O 1
ATOM 657 N N . ARG A 1 85 ? 1.109 -6.329 -10.248 1.00 95.75 85 ARG A N 1
ATOM 658 C CA . ARG A 1 85 ? 1.877 -6.049 -11.460 1.00 95.75 85 ARG A CA 1
ATOM 659 C C . ARG A 1 85 ? 1.984 -4.549 -11.670 1.00 95.75 85 ARG A C 1
ATOM 661 O O . ARG A 1 85 ? 0.986 -3.831 -11.582 1.00 95.75 85 ARG A O 1
ATOM 668 N N . ILE A 1 86 ? 3.208 -4.109 -11.946 1.00 96.00 86 ILE A N 1
ATOM 669 C CA . ILE A 1 86 ? 3.517 -2.732 -12.307 1.00 96.00 86 ILE A CA 1
ATOM 670 C C . ILE A 1 86 ? 4.035 -2.714 -13.744 1.00 96.00 86 ILE A C 1
ATOM 672 O O . ILE A 1 86 ? 5.102 -3.258 -14.028 1.00 96.00 86 ILE A O 1
ATOM 676 N N . ASP A 1 87 ? 3.275 -2.082 -14.628 1.00 95.44 87 ASP A N 1
ATOM 677 C CA . ASP A 1 87 ? 3.587 -1.930 -16.044 1.00 95.44 87 ASP A CA 1
ATOM 678 C C . ASP A 1 87 ? 4.467 -0.676 -16.209 1.00 95.44 87 ASP A C 1
ATOM 680 O O . ASP A 1 87 ? 3.984 0.455 -16.263 1.00 95.44 87 ASP A O 1
ATOM 684 N N . VAL A 1 88 ? 5.791 -0.868 -16.200 1.00 95.56 88 VAL A N 1
ATOM 685 C CA . VAL A 1 88 ? 6.770 0.228 -16.306 1.00 95.56 88 VAL A CA 1
ATOM 686 C C . VAL A 1 88 ? 6.876 0.687 -17.769 1.00 95.56 88 VAL A C 1
ATOM 688 O O . VAL A 1 88 ? 7.221 -0.136 -18.617 1.00 95.56 88 VAL A O 1
ATOM 691 N N . PRO A 1 89 ? 6.604 1.968 -18.087 1.00 95.69 89 PRO A N 1
ATOM 692 C CA . PRO A 1 89 ? 6.640 2.461 -19.461 1.00 95.69 89 PRO A CA 1
ATOM 693 C C . PRO A 1 89 ? 8.069 2.660 -19.978 1.00 95.69 89 PRO A C 1
ATOM 695 O O . PRO A 1 89 ? 9.023 2.812 -19.210 1.00 95.69 89 PRO A O 1
ATOM 698 N N . ASP A 1 90 ? 8.195 2.727 -21.303 1.00 94.50 90 ASP A N 1
ATOM 699 C CA . ASP A 1 90 ? 9.433 3.141 -21.956 1.00 94.50 90 ASP A CA 1
ATOM 700 C C . ASP A 1 90 ? 9.747 4.616 -21.673 1.00 94.50 90 ASP A C 1
ATOM 702 O O . ASP A 1 90 ? 8.863 5.463 -21.539 1.00 94.50 90 ASP A O 1
ATOM 706 N N . ALA A 1 91 ? 11.036 4.964 -21.696 1.00 93.56 91 ALA A N 1
ATOM 707 C CA . ALA A 1 91 ? 11.495 6.334 -21.455 1.00 93.56 91 ALA A CA 1
ATOM 708 C C . ALA A 1 91 ? 10.954 7.369 -22.468 1.00 93.56 91 ALA A C 1
ATOM 710 O O . ALA A 1 91 ? 11.041 8.575 -22.227 1.00 93.56 91 ALA A O 1
ATOM 711 N N . THR A 1 92 ? 10.440 6.907 -23.611 1.00 94.88 92 THR A N 1
ATOM 712 C CA . THR A 1 92 ? 9.885 7.728 -24.697 1.00 94.88 92 THR A CA 1
ATOM 713 C C . THR A 1 92 ? 8.358 7.681 -24.783 1.00 94.88 92 THR A C 1
ATOM 715 O O . THR A 1 92 ? 7.804 8.207 -25.747 1.00 94.88 92 THR A O 1
ATOM 718 N N . ASP A 1 93 ? 7.677 7.031 -23.836 1.00 95.06 93 ASP A N 1
ATOM 719 C CA . ASP A 1 93 ? 6.214 6.959 -23.803 1.00 95.06 93 ASP A CA 1
ATOM 720 C C . ASP A 1 93 ? 5.618 8.364 -23.594 1.00 95.06 93 ASP A C 1
ATOM 722 O O . ASP A 1 93 ? 6.034 9.115 -22.705 1.00 95.06 93 ASP A O 1
ATOM 726 N N . SER A 1 94 ? 4.665 8.744 -24.448 1.00 93.88 94 SER A N 1
ATOM 727 C CA . SER A 1 94 ? 4.036 10.068 -24.415 1.00 93.88 94 SER A CA 1
ATOM 728 C C . SER A 1 94 ? 3.091 10.261 -23.233 1.00 93.88 94 SER A C 1
ATOM 730 O O . SER A 1 94 ? 2.827 11.404 -22.860 1.00 93.88 94 SER A O 1
ATOM 732 N N . ASP A 1 95 ? 2.590 9.169 -22.658 1.00 94.00 95 ASP A N 1
ATOM 733 C CA . ASP A 1 95 ? 1.605 9.182 -21.573 1.00 94.00 95 ASP A CA 1
ATOM 734 C C . ASP A 1 95 ? 2.269 9.181 -20.185 1.00 94.00 95 ASP A C 1
ATOM 736 O O . ASP A 1 95 ? 1.586 9.248 -19.163 1.00 94.00 95 ASP A O 1
ATOM 740 N N . GLY A 1 96 ? 3.603 9.119 -20.146 1.00 94.81 96 GLY A N 1
ATOM 741 C CA . GLY A 1 96 ? 4.427 9.169 -18.943 1.00 94.81 96 GLY A CA 1
ATOM 742 C C . GLY A 1 96 ? 5.606 8.209 -19.048 1.00 94.81 96 GLY A C 1
ATOM 743 O O . GLY A 1 96 ? 5.439 7.054 -19.423 1.00 94.81 96 GLY A O 1
ATOM 744 N N . ASN A 1 97 ? 6.805 8.672 -18.698 1.00 94.81 97 ASN A N 1
ATOM 745 C CA . ASN A 1 97 ? 8.054 7.933 -18.924 1.00 94.81 97 ASN A CA 1
ATOM 746 C C . ASN A 1 97 ? 8.552 7.140 -17.701 1.00 94.81 97 ASN A C 1
ATOM 748 O O . ASN A 1 97 ? 9.670 6.624 -17.708 1.00 94.81 97 ASN A O 1
ATOM 752 N N . PHE A 1 98 ? 7.742 7.057 -16.644 1.00 96.06 98 PHE A N 1
ATOM 753 C CA . PHE A 1 98 ? 7.983 6.201 -15.484 1.00 96.06 98 PHE A CA 1
ATOM 754 C C . PHE A 1 98 ? 6.668 5.764 -14.825 1.00 96.06 98 PHE A C 1
ATOM 756 O O . PHE A 1 98 ? 5.615 6.377 -15.018 1.00 96.06 98 PHE A O 1
ATOM 763 N N . ALA A 1 99 ? 6.750 4.717 -14.003 1.00 96.88 99 ALA A N 1
ATOM 764 C CA . ALA A 1 99 ? 5.681 4.290 -13.108 1.00 96.88 99 ALA A CA 1
ATOM 765 C C . ALA A 1 99 ? 5.965 4.788 -11.681 1.00 96.88 99 ALA A C 1
ATOM 767 O O . ALA A 1 99 ? 7.039 4.535 -11.133 1.00 96.88 99 ALA A O 1
ATOM 768 N N . GLY A 1 100 ? 5.009 5.484 -11.065 1.00 96.06 100 GLY A N 1
ATOM 769 C CA . GLY A 1 100 ? 5.145 5.992 -9.699 1.00 96.06 100 GLY A CA 1
ATOM 770 C C . GLY A 1 100 ? 3.795 6.335 -9.079 1.00 96.06 100 GLY A C 1
ATOM 771 O O . GLY A 1 100 ? 2.986 7.025 -9.697 1.00 96.06 100 GLY A O 1
ATOM 772 N N . ALA A 1 101 ? 3.545 5.835 -7.869 1.00 96.25 101 ALA A N 1
ATOM 773 C CA . ALA A 1 101 ? 2.284 6.010 -7.159 1.00 96.25 101 ALA A CA 1
ATOM 774 C C . ALA A 1 101 ? 2.433 5.751 -5.654 1.00 96.25 101 ALA A C 1
ATOM 776 O O . ALA A 1 101 ? 3.429 5.179 -5.204 1.00 96.25 101 ALA A O 1
ATOM 777 N N . ILE A 1 102 ? 1.397 6.099 -4.889 1.00 95.31 102 ILE A N 1
ATOM 778 C CA . ILE A 1 102 ? 1.191 5.591 -3.528 1.00 95.31 102 ILE A CA 1
ATOM 779 C C . ILE A 1 102 ? -0.040 4.688 -3.456 1.00 95.31 102 ILE A C 1
ATOM 781 O O . ILE A 1 102 ? -1.057 4.948 -4.104 1.00 95.31 102 ILE A O 1
ATOM 785 N N . PHE A 1 103 ? 0.040 3.683 -2.582 1.00 94.44 103 PHE A N 1
ATOM 786 C CA . PHE A 1 103 ? -1.130 3.008 -2.032 1.00 94.44 103 PHE A CA 1
ATOM 787 C C . PHE A 1 103 ? -1.489 3.663 -0.698 1.00 94.44 103 PHE A C 1
ATOM 789 O O . PHE A 1 103 ? -0.747 3.560 0.281 1.00 94.44 103 PHE A O 1
ATOM 796 N N . LYS A 1 104 ? -2.605 4.385 -0.664 1.00 94.50 104 LYS A N 1
ATOM 797 C CA . LYS A 1 104 ? -3.084 5.101 0.516 1.00 94.50 104 LYS A CA 1
ATOM 798 C C . LYS A 1 104 ? -4.294 4.384 1.089 1.00 94.50 104 LYS A C 1
ATOM 800 O O . LYS A 1 104 ? -5.280 4.205 0.387 1.00 94.50 104 LYS A O 1
ATOM 805 N N . ILE A 1 105 ? -4.253 4.059 2.378 1.00 93.81 105 ILE A N 1
ATOM 806 C CA . ILE A 1 105 ? -5.442 3.569 3.079 1.00 93.81 105 ILE A CA 1
ATOM 807 C C . ILE A 1 105 ? -6.525 4.652 3.028 1.00 93.81 105 ILE A C 1
ATOM 809 O O . ILE A 1 105 ? -6.330 5.773 3.503 1.00 93.81 105 ILE A O 1
ATOM 813 N N . ASP A 1 106 ? -7.671 4.297 2.464 1.00 92.75 106 ASP A N 1
ATOM 814 C CA . ASP A 1 106 ? -8.884 5.106 2.418 1.00 92.75 106 ASP A CA 1
ATOM 815 C C . ASP A 1 106 ? -9.620 4.993 3.767 1.00 92.75 106 ASP A C 1
ATOM 817 O O . ASP A 1 106 ? -10.628 4.301 3.910 1.00 92.75 106 ASP A O 1
ATOM 821 N N . GLY A 1 107 ? -9.027 5.578 4.815 1.00 90.00 107 GLY A N 1
ATOM 822 C CA . GLY A 1 107 ? -9.532 5.485 6.185 1.00 90.00 107 GLY A CA 1
ATOM 823 C C . GLY A 1 107 ? -8.536 5.937 7.255 1.00 90.00 107 GLY A C 1
ATOM 824 O O . GLY A 1 107 ? -7.539 6.595 6.970 1.00 90.00 107 GLY A O 1
ATOM 825 N N . ALA A 1 108 ? -8.807 5.562 8.510 1.00 89.25 108 ALA A N 1
ATOM 826 C CA . ALA A 1 108 ? -8.040 5.986 9.689 1.00 89.25 108 ALA A CA 1
ATOM 827 C C . ALA A 1 108 ? -6.613 5.399 9.785 1.00 89.25 108 ALA A C 1
ATOM 829 O O . ALA A 1 108 ? -5.851 5.794 10.662 1.00 89.25 108 ALA A O 1
ATOM 830 N N . GLY A 1 109 ? -6.240 4.473 8.896 1.00 92.12 109 GLY A N 1
ATOM 831 C CA . GLY A 1 109 ? -4.935 3.811 8.913 1.00 92.12 109 GLY A CA 1
ATOM 832 C C . GLY A 1 109 ? -4.872 2.603 9.852 1.00 92.12 109 GLY A C 1
ATOM 833 O O . GLY A 1 109 ? -5.891 2.000 10.190 1.00 92.12 109 GLY A O 1
ATOM 834 N N . ARG A 1 110 ? -3.650 2.209 10.226 1.00 94.44 110 ARG A N 1
ATOM 835 C CA . ARG A 1 110 ? -3.359 1.023 11.047 1.00 94.44 110 ARG A CA 1
ATOM 836 C C . ARG A 1 110 ? -2.360 1.347 12.142 1.00 94.44 110 ARG A C 1
ATOM 838 O O . ARG A 1 110 ? -1.471 2.175 11.952 1.00 94.44 110 ARG A O 1
ATOM 845 N N . ASN A 1 111 ? -2.461 0.631 13.256 1.00 95.50 111 ASN A N 1
ATOM 846 C CA . ASN A 1 111 ? -1.420 0.618 14.270 1.00 95.50 111 ASN A CA 1
ATOM 847 C C . ASN A 1 111 ? -0.443 -0.530 13.988 1.00 95.50 111 ASN A C 1
ATOM 849 O O . ASN A 1 111 ? -0.690 -1.672 14.370 1.00 95.50 111 ASN A O 1
ATOM 853 N N . LEU A 1 112 ? 0.664 -0.215 13.315 1.00 95.62 112 LEU A N 1
ATOM 854 C CA . LEU A 1 11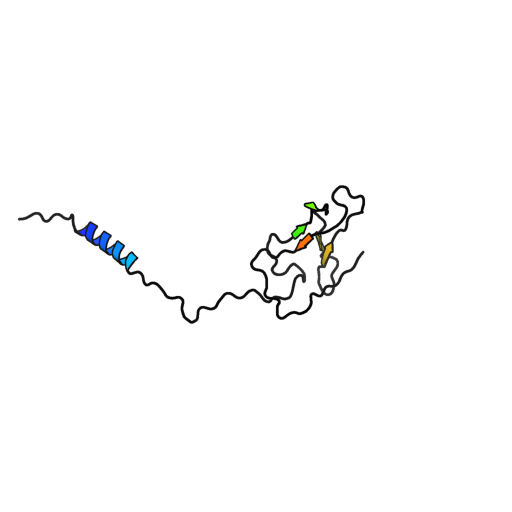2 ? 1.700 -1.185 12.957 1.00 95.62 112 LEU A CA 1
ATOM 855 C C . LEU A 1 112 ? 2.901 -1.169 13.917 1.00 95.62 112 LEU A C 1
ATOM 857 O O . LEU A 1 112 ? 3.942 -1.722 13.586 1.00 95.62 112 LEU A O 1
ATOM 861 N N . THR A 1 113 ? 2.783 -0.567 15.106 1.00 96.75 113 THR A N 1
ATOM 862 C CA . THR A 1 113 ? 3.918 -0.402 16.041 1.00 96.75 113 THR A CA 1
ATOM 863 C C . THR A 1 113 ? 4.523 -1.713 16.543 1.00 96.75 113 THR A C 1
ATOM 865 O O . THR A 1 113 ? 5.636 -1.704 17.058 1.00 96.75 113 THR A O 1
ATOM 868 N N . GLN A 1 114 ? 3.808 -2.832 16.405 1.00 97.06 114 GLN A N 1
ATOM 869 C CA . GLN A 1 114 ? 4.301 -4.168 16.749 1.00 97.06 114 GLN A CA 1
ATOM 870 C C . GLN A 1 114 ? 5.152 -4.824 15.647 1.00 97.06 114 GLN A C 1
ATOM 872 O O . GLN A 1 114 ? 5.664 -5.919 15.862 1.00 97.06 114 GLN A O 1
ATOM 877 N N . TYR A 1 115 ? 5.278 -4.188 14.480 1.00 97.31 115 TYR A N 1
ATOM 878 C CA . TYR A 1 115 ? 6.058 -4.673 13.344 1.00 97.31 115 TYR A CA 1
ATOM 879 C C . TYR A 1 115 ? 7.285 -3.787 13.129 1.00 97.31 115 TYR A C 1
ATOM 881 O O . TYR A 1 115 ? 7.235 -2.575 13.335 1.00 97.31 115 TYR A O 1
ATOM 889 N N . ASP A 1 116 ? 8.382 -4.390 12.688 1.00 97.62 116 ASP A N 1
ATOM 890 C CA . ASP A 1 116 ? 9.674 -3.733 12.475 1.00 97.62 116 ASP A CA 1
ATOM 891 C C . ASP A 1 116 ? 10.100 -3.685 10.999 1.00 97.62 116 ASP A C 1
ATOM 893 O O . ASP A 1 116 ? 11.017 -2.943 10.646 1.00 97.62 116 ASP A O 1
ATOM 897 N N . ALA A 1 117 ? 9.424 -4.437 10.128 1.00 97.12 117 ALA A N 1
ATOM 898 C CA . ALA A 1 117 ? 9.766 -4.543 8.720 1.00 97.12 117 ALA A CA 1
ATOM 899 C C . ALA A 1 117 ? 8.534 -4.634 7.815 1.00 97.12 117 ALA A C 1
ATOM 901 O O . ALA A 1 117 ? 7.509 -5.221 8.161 1.00 97.12 117 ALA A O 1
ATOM 902 N N . LEU A 1 118 ? 8.691 -4.094 6.605 1.00 95.62 118 LEU A N 1
ATOM 903 C CA . LEU A 1 118 ? 7.851 -4.394 5.454 1.00 95.62 118 LEU A CA 1
ATOM 904 C C . LEU A 1 118 ? 8.630 -5.340 4.541 1.00 95.62 118 LEU A C 1
ATOM 906 O O . LEU A 1 118 ? 9.698 -4.983 4.045 1.00 95.62 118 LEU A O 1
ATOM 910 N N . THR A 1 119 ? 8.095 -6.534 4.315 1.00 96.25 119 THR A N 1
ATOM 911 C CA . THR A 1 119 ? 8.699 -7.547 3.448 1.00 96.25 119 THR A CA 1
ATOM 912 C C . THR A 1 119 ? 7.835 -7.766 2.213 1.00 96.25 119 THR A C 1
ATOM 914 O O . THR A 1 119 ? 6.608 -7.723 2.274 1.00 96.25 119 THR A O 1
ATOM 917 N N . PHE A 1 120 ? 8.481 -7.970 1.068 1.00 96.31 120 PHE A N 1
ATOM 918 C CA . PHE A 1 120 ? 7.821 -8.305 -0.189 1.00 96.31 120 PHE A CA 1
ATOM 919 C C . PHE A 1 120 ? 8.808 -9.001 -1.128 1.00 96.31 120 PHE A C 1
ATOM 921 O O . PHE A 1 120 ? 10.025 -8.872 -0.982 1.00 96.31 120 PHE A O 1
ATOM 928 N N . TRP A 1 121 ? 8.265 -9.716 -2.109 1.00 96.31 121 TRP A N 1
ATOM 929 C CA . TRP A 1 121 ? 9.022 -10.320 -3.198 1.00 96.31 121 TRP A CA 1
ATOM 930 C C . TRP A 1 121 ? 8.718 -9.583 -4.493 1.00 96.31 121 TRP A C 1
ATOM 932 O O . TRP A 1 121 ? 7.579 -9.195 -4.740 1.00 96.31 121 TRP A O 1
ATOM 942 N N . ALA A 1 122 ? 9.738 -9.399 -5.324 1.00 95.25 122 ALA A N 1
ATOM 943 C CA . ALA A 1 122 ? 9.603 -8.743 -6.613 1.00 95.25 122 ALA A CA 1
ATOM 944 C C . ALA A 1 122 ? 10.307 -9.560 -7.694 1.00 95.25 122 ALA A C 1
ATOM 946 O O . ALA A 1 122 ? 11.347 -10.179 -7.457 1.00 95.25 122 ALA A O 1
ATOM 947 N N . LYS A 1 123 ? 9.731 -9.544 -8.892 1.00 94.06 123 LYS A N 1
ATOM 948 C CA . LYS A 1 123 ? 10.267 -10.190 -10.086 1.00 94.06 123 LYS A CA 1
ATOM 949 C C . LYS A 1 123 ? 9.991 -9.290 -11.288 1.00 94.06 123 LYS A C 1
ATOM 951 O O . LYS A 1 123 ? 8.892 -8.760 -11.405 1.00 94.06 123 LYS A O 1
ATOM 956 N N . SER A 1 124 ? 10.968 -9.160 -12.182 1.00 93.06 124 SER A N 1
ATOM 957 C CA . SER A 1 124 ? 10.758 -8.624 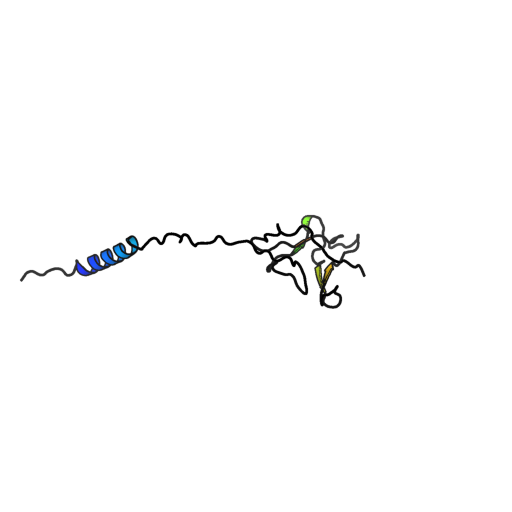-13.530 1.00 93.06 124 SER A CA 1
ATOM 958 C C . SER A 1 124 ? 10.536 -9.763 -14.526 1.00 93.06 124 SER A C 1
ATOM 960 O O . SER A 1 124 ? 10.977 -10.896 -14.292 1.00 93.06 124 SER A O 1
ATOM 962 N N . THR A 1 125 ? 9.878 -9.455 -15.639 1.00 83.69 125 THR A N 1
ATOM 963 C CA . THR A 1 125 ? 9.663 -10.392 -16.751 1.00 83.69 125 THR A CA 1
ATOM 964 C C . THR A 1 125 ? 10.329 -9.860 -18.006 1.00 83.69 125 THR A C 1
ATOM 966 O O . THR A 1 125 ? 10.395 -8.618 -18.130 1.00 83.69 125 THR A O 1
#

pLDDT: mean 88.74, std 11.38, range [43.41, 97.62]

Secondary structure (DSSP, 8-state):
-----GGGHHHHHHHHHHHHHHT----PPPTT-PPPPPP----SBSSSBSS--SS-EEE-GGGT--S--EEEESS--SSSS-EEEE-PPPTT-TT-SS--EEE--SSS----TT-----------

Radius of gyration: 30.32 Å; chains: 1; bounding box: 85×47×61 Å